Protein AF-A0A164IFM9-F1 (afdb_monomer_lite)

Radius of gyration: 23.63 Å; chains: 1; bounding box: 41×65×47 Å

Sequence (80 aa):
MSDTRTDSTSDGPQPALLDDYLEKLRDPADKLLAAALRDGTFRLAVQCSRCGTWLVAPSSVKRHLGPVCARHAQAQAGVA

pLDDT: mean 82.24, std 15.35, range [44.16, 97.88]

Structure (mmCIF, N/CA/C/O backbone):
data_AF-A0A164IFM9-F1
#
_entry.id   AF-A0A164IFM9-F1
#
loop_
_atom_site.group_PDB
_atom_site.id
_atom_site.type_symbol
_atom_site.label_atom_id
_atom_site.label_alt_id
_atom_site.label_comp_id
_atom_site.label_asym_id
_atom_site.label_entity_id
_atom_site.label_seq_id
_atom_site.pdbx_PDB_ins_code
_atom_site.Cartn_x
_atom_site.Cartn_y
_atom_site.Cartn_z
_atom_site.occupancy
_atom_site.B_iso_or_equiv
_atom_site.auth_seq_id
_atom_site.auth_comp_id
_atom_site.auth_asym_id
_atom_site.auth_atom_id
_atom_site.pdbx_PDB_model_num
ATOM 1 N N . MET A 1 1 ? 10.035 57.346 -23.758 1.00 47.72 1 MET A N 1
ATOM 2 C CA . MET A 1 1 ? 9.503 56.167 -24.468 1.00 47.72 1 MET A CA 1
ATOM 3 C C . MET A 1 1 ? 10.647 55.199 -24.654 1.00 47.72 1 MET A C 1
ATOM 5 O O . MET A 1 1 ? 11.715 55.654 -25.046 1.00 47.72 1 MET A O 1
ATOM 9 N N . SER A 1 2 ? 10.365 53.933 -24.348 1.00 47.09 2 SER A N 1
ATOM 10 C CA . SER A 1 2 ? 11.170 52.731 -24.591 1.00 47.09 2 SER A CA 1
ATOM 11 C C . SER A 1 2 ? 12.363 52.478 -23.667 1.00 47.09 2 SER A C 1
ATOM 13 O O . SER A 1 2 ? 13.193 53.353 -23.478 1.00 47.09 2 SER A O 1
ATOM 15 N N . ASP A 1 3 ? 12.577 51.300 -23.084 1.00 46.72 3 ASP A N 1
ATOM 16 C CA . ASP A 1 3 ? 11.755 50.105 -22.830 1.00 46.72 3 ASP A CA 1
ATOM 17 C C . ASP A 1 3 ? 12.544 49.323 -21.760 1.00 46.72 3 ASP A C 1
ATOM 19 O O . ASP A 1 3 ? 13.671 48.890 -22.012 1.00 46.72 3 ASP A O 1
ATOM 23 N N . THR A 1 4 ? 12.021 49.186 -20.538 1.00 52.22 4 THR A N 1
ATOM 24 C CA . THR A 1 4 ? 12.675 48.386 -19.489 1.00 52.22 4 THR A CA 1
ATOM 25 C C . THR A 1 4 ? 12.403 46.910 -19.766 1.00 52.22 4 THR A C 1
ATOM 27 O O . THR A 1 4 ? 11.374 46.371 -19.364 1.00 52.22 4 THR A O 1
ATOM 30 N N . ARG A 1 5 ? 13.321 46.251 -20.482 1.00 56.53 5 ARG A N 1
ATOM 31 C CA . ARG A 1 5 ? 13.289 44.804 -20.723 1.00 56.53 5 ARG A CA 1
ATOM 32 C C . ARG A 1 5 ? 13.485 44.074 -19.393 1.00 56.53 5 ARG A C 1
ATOM 34 O O . ARG A 1 5 ? 14.594 43.996 -18.874 1.00 56.53 5 ARG A O 1
ATOM 41 N N . THR A 1 6 ? 12.390 43.588 -18.823 1.00 54.03 6 THR A N 1
ATOM 42 C CA . THR A 1 6 ? 12.391 42.706 -17.655 1.00 54.03 6 THR A CA 1
ATOM 43 C C . THR A 1 6 ? 12.805 41.316 -18.133 1.00 54.03 6 THR A C 1
ATOM 45 O O . THR A 1 6 ? 11.988 40.569 -18.663 1.00 54.03 6 THR A O 1
ATOM 48 N N . ASP A 1 7 ? 14.093 40.997 -18.029 1.00 50.69 7 ASP A N 1
ATOM 49 C CA . ASP A 1 7 ? 14.590 39.638 -18.246 1.00 50.69 7 ASP A CA 1
ATOM 50 C C . ASP A 1 7 ? 14.393 38.855 -16.944 1.00 50.69 7 ASP A C 1
ATOM 52 O O . ASP A 1 7 ? 15.201 38.900 -16.018 1.00 50.69 7 ASP A O 1
ATOM 56 N N . SER A 1 8 ? 13.219 38.242 -16.811 1.00 55.97 8 SER A N 1
ATOM 57 C CA . SER A 1 8 ? 12.910 37.333 -15.712 1.00 55.97 8 SER A CA 1
ATOM 58 C C . SER A 1 8 ? 13.486 35.957 -16.034 1.00 55.97 8 SER A C 1
ATOM 60 O O . SER A 1 8 ? 12.772 35.073 -16.501 1.00 55.97 8 SER A O 1
ATOM 62 N N . THR A 1 9 ? 14.779 35.769 -15.781 1.00 55.78 9 THR A N 1
ATOM 63 C CA . THR A 1 9 ? 15.420 34.451 -15.846 1.00 55.78 9 THR A CA 1
ATOM 64 C C . THR A 1 9 ? 14.953 33.614 -14.659 1.00 55.78 9 THR A C 1
ATOM 66 O O . THR A 1 9 ? 15.509 33.659 -13.563 1.00 55.78 9 THR A O 1
ATOM 69 N N . SER A 1 10 ? 13.882 32.854 -14.864 1.00 60.44 10 SER A N 1
ATOM 70 C CA . SER A 1 10 ? 13.491 31.747 -13.998 1.00 60.44 10 SER A CA 1
ATOM 71 C C . SER A 1 10 ? 14.452 30.572 -14.228 1.00 60.44 10 SER A C 1
ATOM 73 O O . SER A 1 10 ? 14.117 29.622 -14.929 1.00 60.44 10 SER A O 1
ATOM 75 N N . ASP A 1 11 ? 15.661 30.660 -13.674 1.00 63.25 11 ASP A N 1
ATOM 76 C CA . ASP A 1 11 ? 16.758 29.689 -13.851 1.00 63.25 11 ASP A CA 1
ATOM 77 C C . ASP A 1 11 ? 16.658 28.503 -12.864 1.00 63.25 11 ASP A C 1
ATOM 79 O O . ASP A 1 11 ? 17.614 28.092 -12.208 1.00 63.25 11 ASP A O 1
ATOM 83 N N . GLY A 1 12 ? 15.445 27.975 -12.686 1.00 65.50 12 GLY A N 1
ATOM 84 C CA . GLY A 1 12 ? 15.213 26.720 -11.970 1.00 65.50 12 GLY A CA 1
ATOM 85 C C . GLY A 1 12 ? 15.258 25.542 -12.949 1.00 65.50 12 GLY A C 1
ATOM 86 O O . GLY A 1 12 ? 14.809 25.700 -14.088 1.00 65.50 12 GLY A O 1
ATOM 87 N N . PRO A 1 13 ? 15.743 24.348 -12.554 1.00 62.50 13 PRO A N 1
ATOM 88 C CA . PRO A 1 13 ? 15.616 23.168 -13.399 1.00 62.50 13 PRO A CA 1
ATOM 89 C C . PRO A 1 13 ? 14.141 22.950 -13.747 1.00 62.50 13 PRO A C 1
ATOM 91 O O . PRO A 1 13 ? 13.292 22.886 -12.856 1.00 62.50 13 PRO A O 1
ATOM 94 N N . GLN A 1 14 ? 13.835 22.838 -15.041 1.00 69.81 14 GLN A N 1
ATOM 95 C CA . GLN A 1 14 ? 12.491 22.487 -15.494 1.00 69.81 14 GLN A CA 1
ATOM 96 C C . GLN A 1 14 ? 12.089 21.139 -14.853 1.00 6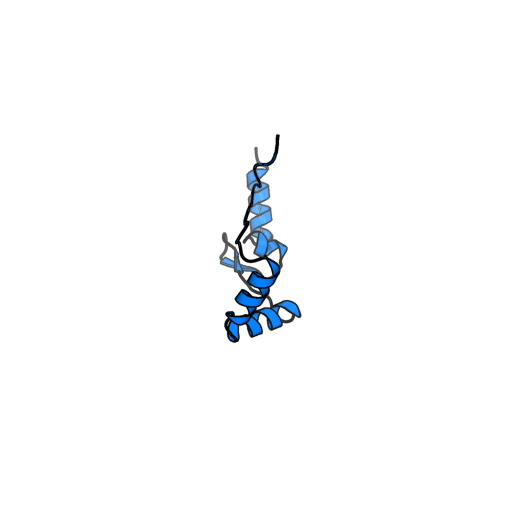9.81 14 GLN A C 1
ATOM 98 O O . GLN A 1 14 ? 12.898 20.208 -14.891 1.00 69.81 14 GLN A O 1
ATOM 103 N N . PRO A 1 15 ? 10.871 20.985 -14.297 1.00 70.69 15 PRO A N 1
ATOM 104 C CA . PRO A 1 15 ? 10.498 19.835 -13.461 1.00 70.69 15 PRO A CA 1
ATOM 105 C C . PRO A 1 15 ? 10.767 18.462 -14.095 1.00 70.69 15 PRO A C 1
ATOM 107 O O . PRO A 1 15 ? 11.296 17.574 -13.439 1.00 70.69 15 PRO A O 1
ATOM 110 N N . ALA A 1 16 ? 10.501 18.315 -15.395 1.00 71.88 16 ALA A N 1
ATOM 111 C CA . ALA A 1 16 ? 10.741 17.064 -16.118 1.00 71.88 16 ALA A CA 1
ATOM 112 C C . ALA A 1 16 ? 12.231 16.667 -16.177 1.00 71.88 16 ALA A C 1
ATOM 114 O O . ALA A 1 16 ? 12.564 15.489 -16.093 1.00 71.88 16 ALA A O 1
ATOM 115 N N . LEU A 1 17 ? 13.142 17.643 -16.272 1.00 75.94 17 LEU A N 1
ATOM 116 C CA . LEU A 1 17 ? 14.585 17.380 -16.260 1.00 75.94 17 LEU A CA 1
ATOM 117 C C . LEU A 1 17 ? 15.072 16.974 -14.867 1.00 75.94 17 LEU A C 1
ATOM 119 O O . LEU A 1 17 ? 16.028 16.207 -14.743 1.00 75.94 17 LEU A O 1
ATOM 123 N N . LEU A 1 18 ? 14.419 17.493 -13.824 1.00 79.12 18 LEU A N 1
ATOM 124 C CA . LEU A 1 18 ? 14.698 17.113 -12.446 1.00 79.12 18 LEU A CA 1
ATOM 125 C C . LEU A 1 18 ? 14.264 15.667 -12.182 1.00 79.12 18 LEU A C 1
ATOM 127 O O . LEU A 1 18 ? 15.051 14.908 -11.624 1.00 79.12 18 LEU A O 1
ATOM 131 N N . ASP A 1 19 ? 13.075 15.266 -12.635 1.00 81.31 19 ASP A N 1
ATOM 132 C CA . ASP A 1 19 ? 12.581 13.891 -12.489 1.00 81.31 19 ASP A CA 1
ATOM 133 C C . ASP A 1 19 ? 13.515 12.874 -13.171 1.00 81.31 19 ASP A C 1
ATOM 135 O O . ASP A 1 19 ? 13.928 11.889 -12.552 1.00 81.31 19 ASP A O 1
ATOM 139 N N . ASP A 1 20 ? 13.942 13.157 -14.406 1.00 84.00 20 ASP A N 1
ATOM 140 C CA . ASP A 1 20 ? 14.891 12.316 -15.146 1.00 84.00 20 ASP A CA 1
ATOM 141 C C . ASP A 1 20 ? 16.256 12.210 -14.447 1.00 84.00 20 ASP A C 1
ATOM 143 O O . ASP A 1 20 ? 16.902 11.155 -14.451 1.00 84.00 20 ASP A O 1
ATOM 147 N N . TYR A 1 21 ? 16.730 13.309 -13.855 1.00 83.50 21 TYR A N 1
ATOM 148 C CA . TYR A 1 21 ? 17.983 13.336 -13.105 1.00 83.50 21 TYR A CA 1
ATOM 149 C C . TYR A 1 21 ? 17.886 12.532 -11.803 1.00 83.50 21 TYR A C 1
ATOM 151 O O . TYR A 1 21 ? 18.773 11.729 -11.502 1.00 83.50 21 TYR A O 1
ATOM 159 N N . LEU A 1 22 ? 16.793 12.690 -11.055 1.00 84.38 22 LEU A N 1
ATOM 160 C CA . LEU A 1 22 ? 16.548 11.953 -9.816 1.00 84.38 22 LEU A CA 1
ATOM 161 C C . LEU A 1 22 ? 16.427 10.444 -10.067 1.00 84.38 22 LEU A C 1
ATOM 163 O O . LEU A 1 22 ? 16.999 9.650 -9.319 1.00 84.38 22 LEU A O 1
ATOM 167 N N . GLU A 1 23 ? 15.778 10.027 -11.154 1.00 84.94 23 GLU A N 1
ATOM 168 C CA . GLU A 1 23 ? 15.666 8.604 -11.500 1.00 84.94 23 GLU A CA 1
ATOM 169 C C . GLU A 1 23 ? 17.029 7.980 -11.871 1.00 84.94 23 GLU A C 1
ATOM 171 O O . GLU A 1 23 ? 17.279 6.795 -11.610 1.00 84.94 23 GLU A O 1
ATOM 176 N N . LYS A 1 24 ? 17.969 8.764 -12.418 1.00 86.31 24 LYS A N 1
ATOM 177 C CA . LYS A 1 24 ? 19.351 8.304 -12.660 1.00 86.31 24 LYS A CA 1
ATOM 178 C C . LYS A 1 24 ? 20.133 8.088 -11.366 1.00 86.31 24 LYS A C 1
ATOM 180 O O . LYS A 1 24 ? 20.895 7.128 -11.297 1.00 86.31 24 LYS A O 1
ATOM 185 N N . LEU A 1 25 ? 19.925 8.937 -10.359 1.00 89.56 25 LEU A N 1
ATOM 186 C CA . LEU A 1 25 ? 20.590 8.845 -9.051 1.00 89.56 25 LEU A CA 1
ATOM 187 C C . LEU A 1 25 ? 20.039 7.737 -8.153 1.00 89.56 25 LEU A C 1
ATOM 189 O O . LEU A 1 25 ? 20.671 7.365 -7.167 1.00 89.56 25 LEU A O 1
ATOM 193 N N . ARG A 1 26 ? 18.854 7.229 -8.472 1.00 89.56 26 ARG A N 1
ATOM 194 C CA . ARG A 1 26 ? 18.175 6.234 -7.661 1.00 89.56 26 ARG A CA 1
ATOM 195 C C . ARG A 1 26 ? 18.927 4.901 -7.629 1.00 89.56 26 ARG A C 1
ATOM 197 O O . ARG A 1 26 ? 19.295 4.359 -8.679 1.00 89.56 26 ARG A O 1
ATOM 204 N N . ASP A 1 27 ? 19.074 4.365 -6.420 1.00 94.31 27 ASP A N 1
ATOM 205 C CA . ASP A 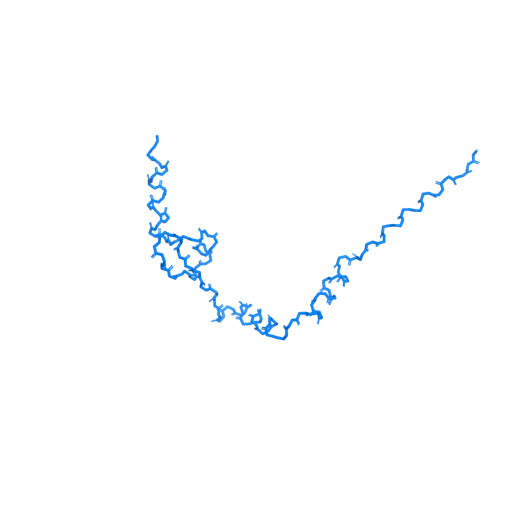1 27 ? 19.778 3.115 -6.154 1.00 94.31 27 ASP A CA 1
ATOM 206 C C . ASP A 1 27 ? 19.142 1.924 -6.908 1.00 94.31 27 ASP A C 1
ATOM 208 O O . ASP A 1 27 ? 17.910 1.843 -7.028 1.00 94.31 27 ASP A O 1
ATOM 212 N N . PRO A 1 28 ? 19.942 0.979 -7.441 1.00 90.38 28 PRO A N 1
ATOM 213 C CA . PRO A 1 28 ? 19.416 -0.211 -8.104 1.00 90.38 28 PRO A CA 1
ATOM 214 C C . PRO A 1 28 ? 18.435 -1.032 -7.251 1.00 90.38 28 PRO A C 1
ATOM 216 O O . PRO A 1 28 ? 17.452 -1.546 -7.791 1.00 90.38 28 PRO A O 1
ATOM 219 N N . ALA A 1 29 ? 18.644 -1.140 -5.936 1.00 88.94 29 ALA A N 1
ATOM 220 C CA . ALA A 1 29 ? 17.735 -1.844 -5.035 1.00 88.94 29 ALA A CA 1
ATOM 221 C C . ALA A 1 29 ? 16.381 -1.129 -4.936 1.00 88.94 29 ALA A C 1
ATOM 223 O O . ALA A 1 29 ? 15.336 -1.780 -5.002 1.00 88.94 29 ALA A O 1
ATOM 224 N N . ASP A 1 30 ? 16.375 0.205 -4.888 1.00 89.31 30 ASP A N 1
ATOM 225 C CA . ASP A 1 30 ? 15.137 0.988 -4.881 1.00 89.31 30 ASP A CA 1
ATOM 226 C C . ASP A 1 30 ? 14.347 0.815 -6.181 1.00 89.31 30 ASP A C 1
ATOM 228 O O . ASP A 1 30 ? 13.110 0.791 -6.164 1.00 89.31 30 ASP A O 1
ATOM 232 N N . LYS A 1 31 ? 15.040 0.689 -7.319 1.00 88.75 31 LYS A N 1
ATOM 233 C CA . LYS A 1 31 ? 14.419 0.424 -8.628 1.00 88.75 31 LYS A CA 1
ATOM 234 C C . LYS A 1 31 ? 13.740 -0.942 -8.652 1.00 88.75 31 LYS A C 1
ATOM 236 O O . LYS A 1 31 ? 12.585 -1.035 -9.079 1.00 88.75 31 LYS A O 1
ATOM 241 N N . LEU A 1 32 ? 14.420 -1.975 -8.154 1.00 88.44 32 LEU A N 1
ATOM 242 C CA . LEU A 1 32 ? 13.868 -3.327 -8.034 1.00 88.44 32 LEU A CA 1
ATOM 243 C C . LEU A 1 32 ? 12.669 -3.363 -7.083 1.00 88.44 32 LEU A C 1
ATOM 245 O O . LEU A 1 32 ? 11.639 -3.943 -7.426 1.00 88.44 32 LEU A O 1
ATOM 249 N N . LEU A 1 33 ? 12.759 -2.690 -5.933 1.00 87.94 33 LEU A N 1
ATOM 250 C CA . LEU A 1 33 ? 11.660 -2.603 -4.976 1.00 87.94 33 LEU A CA 1
ATOM 251 C C . LEU A 1 33 ? 10.423 -1.946 -5.600 1.00 87.94 33 LEU A C 1
ATOM 253 O O . LEU A 1 33 ? 9.323 -2.481 -5.486 1.00 87.94 33 LEU A O 1
ATOM 257 N N . ALA A 1 34 ? 10.569 -0.823 -6.309 1.00 87.62 34 ALA A N 1
ATOM 258 C CA . ALA A 1 34 ? 9.413 -0.217 -6.969 1.00 87.62 34 ALA A CA 1
ATOM 259 C C . ALA A 1 34 ? 8.846 -1.067 -8.101 1.00 87.62 34 ALA A C 1
ATOM 261 O O . ALA A 1 34 ? 7.630 -1.085 -8.265 1.00 87.62 34 ALA A O 1
ATOM 262 N N . ALA A 1 35 ? 9.680 -1.772 -8.868 1.00 86.75 35 ALA A N 1
ATOM 263 C CA . ALA A 1 35 ? 9.183 -2.727 -9.854 1.00 86.75 35 ALA A CA 1
ATOM 264 C C . ALA A 1 35 ? 8.324 -3.812 -9.186 1.00 86.75 35 ALA A C 1
ATOM 266 O O . ALA A 1 35 ? 7.181 -4.013 -9.586 1.00 86.75 35 ALA A O 1
ATOM 267 N N . ALA A 1 36 ? 8.817 -4.403 -8.096 1.00 86.94 36 ALA A N 1
ATOM 268 C CA . ALA A 1 36 ? 8.113 -5.432 -7.334 1.00 86.94 36 ALA A CA 1
ATOM 269 C C . ALA A 1 36 ? 6.767 -4.957 -6.749 1.00 86.94 36 ALA A C 1
ATOM 271 O O . ALA A 1 36 ? 5.817 -5.738 -6.656 1.00 86.94 36 ALA A O 1
ATOM 272 N N . LEU A 1 37 ? 6.674 -3.682 -6.359 1.00 88.00 37 LEU A N 1
ATOM 273 C CA . LEU A 1 37 ? 5.442 -3.084 -5.838 1.00 88.00 37 LEU A CA 1
ATOM 274 C C . LEU A 1 37 ? 4.438 -2.708 -6.939 1.00 88.00 37 LEU A C 1
ATOM 276 O O . LEU A 1 37 ? 3.234 -2.768 -6.692 1.00 88.00 37 LEU A O 1
ATOM 280 N N . ARG A 1 38 ? 4.903 -2.326 -8.140 1.00 86.50 38 ARG A N 1
ATOM 281 C CA . ARG A 1 38 ? 4.035 -1.927 -9.267 1.00 86.50 38 ARG A CA 1
ATOM 282 C C . ARG A 1 38 ? 3.152 -3.068 -9.758 1.00 86.50 38 ARG A C 1
ATOM 284 O O . ARG A 1 38 ? 1.967 -2.849 -9.984 1.00 86.50 38 ARG A O 1
ATOM 291 N N . ASP A 1 39 ? 3.708 -4.271 -9.854 1.00 80.62 39 ASP A N 1
ATOM 292 C CA . ASP A 1 39 ? 2.988 -5.440 -10.376 1.00 80.62 39 ASP A CA 1
ATOM 293 C C . ASP A 1 39 ? 1.984 -6.022 -9.362 1.00 80.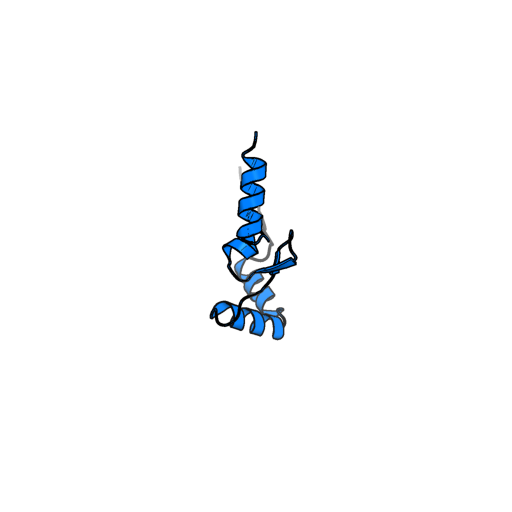62 39 ASP A C 1
ATOM 295 O O . ASP A 1 39 ? 1.243 -6.955 -9.661 1.00 80.62 39 ASP A O 1
ATOM 299 N N . GLY A 1 40 ? 1.942 -5.484 -8.136 1.00 75.50 40 GLY A N 1
ATOM 300 C CA . GLY A 1 40 ? 1.021 -5.911 -7.081 1.00 75.50 40 GLY A CA 1
ATOM 301 C C . GLY A 1 40 ? 1.339 -7.276 -6.462 1.00 75.50 40 GLY A C 1
ATOM 302 O O . GLY A 1 40 ? 0.653 -7.678 -5.517 1.00 75.50 40 GLY A O 1
ATOM 303 N N . THR A 1 41 ? 2.381 -7.959 -6.948 1.00 81.69 41 THR A N 1
ATOM 304 C CA . THR A 1 41 ? 2.894 -9.239 -6.433 1.00 81.69 41 THR A CA 1
ATOM 305 C C . THR A 1 41 ? 3.423 -9.105 -5.005 1.00 81.69 41 THR A C 1
ATOM 307 O O . THR A 1 41 ? 3.257 -10.014 -4.194 1.00 81.69 41 THR A O 1
ATOM 310 N N . PHE A 1 42 ? 4.004 -7.950 -4.669 1.00 86.06 42 PHE A N 1
ATOM 311 C CA . PHE A 1 42 ? 4.439 -7.612 -3.316 1.00 86.06 42 PHE A CA 1
ATOM 312 C C . PHE A 1 42 ? 3.611 -6.463 -2.747 1.00 86.06 42 PHE A C 1
ATOM 314 O O . PHE A 1 42 ? 3.202 -5.543 -3.457 1.00 86.06 42 PHE A O 1
ATOM 321 N N . ARG A 1 43 ? 3.385 -6.494 -1.431 1.00 86.81 43 ARG A N 1
ATOM 322 C CA . ARG A 1 43 ? 2.750 -5.400 -0.691 1.00 86.81 43 ARG A CA 1
ATOM 323 C C . ARG A 1 43 ? 3.561 -5.063 0.545 1.00 86.81 43 ARG A C 1
ATOM 325 O O . ARG A 1 43 ? 3.955 -5.957 1.288 1.00 86.81 43 ARG A O 1
ATOM 332 N N . LEU A 1 44 ? 3.757 -3.769 0.782 1.00 87.81 44 LEU A N 1
ATOM 333 C CA . LEU A 1 44 ? 4.353 -3.291 2.023 1.00 87.81 44 LEU A CA 1
ATOM 334 C C . LEU A 1 44 ? 3.375 -3.518 3.178 1.00 87.81 44 LEU A C 1
ATOM 336 O O . LEU A 1 44 ? 2.212 -3.111 3.109 1.00 87.81 44 LEU A O 1
ATOM 340 N N . ALA A 1 45 ? 3.862 -4.168 4.232 1.00 94.00 45 ALA A N 1
ATOM 341 C CA . ALA A 1 45 ? 3.131 -4.326 5.477 1.00 94.00 45 ALA A CA 1
ATOM 342 C C . ALA A 1 45 ? 3.536 -3.225 6.464 1.00 94.00 45 ALA A C 1
ATOM 344 O O . ALA A 1 45 ? 4.717 -2.918 6.608 1.00 94.00 45 ALA A O 1
ATOM 345 N N . VAL A 1 46 ? 2.563 -2.664 7.179 1.00 95.69 46 VAL A N 1
ATOM 346 C CA . VAL A 1 46 ? 2.804 -1.743 8.304 1.00 95.69 46 VAL A CA 1
ATOM 347 C C . VAL A 1 46 ? 2.135 -2.276 9.563 1.00 95.69 46 VAL A C 1
ATOM 349 O O . VAL A 1 46 ? 1.165 -3.028 9.475 1.00 95.69 46 VAL A O 1
ATOM 352 N N . GLN A 1 47 ? 2.622 -1.900 10.743 1.00 97.88 47 GLN A N 1
ATOM 353 C CA . GLN A 1 47 ? 1.983 -2.297 11.998 1.00 97.88 47 GLN A CA 1
ATOM 354 C C . GLN A 1 47 ? 0.825 -1.362 12.353 1.00 97.88 47 GLN A C 1
ATOM 356 O O . GLN A 1 47 ? 0.893 -0.148 12.166 1.00 97.88 47 GLN A O 1
ATOM 361 N N . CYS A 1 48 ? -0.249 -1.935 12.894 1.00 97.69 48 CYS A N 1
ATOM 362 C CA . CYS A 1 48 ? -1.328 -1.184 13.518 1.00 97.69 48 CYS A CA 1
ATOM 363 C C . CYS A 1 48 ? -0.795 -0.411 14.730 1.00 97.69 48 CYS A C 1
ATOM 365 O O . CYS A 1 48 ? -0.276 -1.023 15.663 1.00 97.69 48 CYS A O 1
ATOM 367 N N . SER A 1 49 ? -1.016 0.902 14.776 1.00 96.81 49 SER A N 1
ATOM 368 C CA . SER A 1 49 ? -0.542 1.768 15.865 1.00 96.81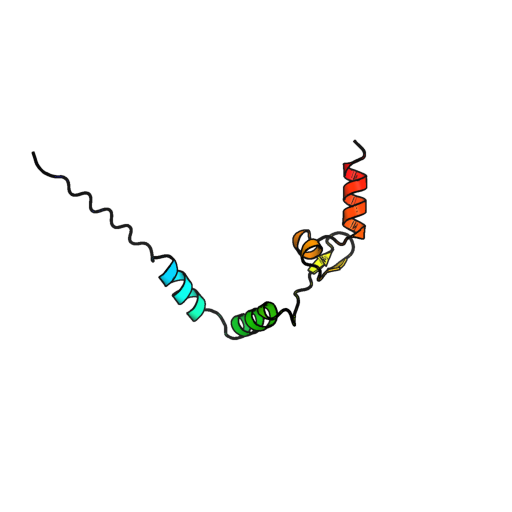 49 SER A CA 1
ATOM 369 C C . SER A 1 49 ? -1.158 1.454 17.233 1.00 96.81 49 SER A C 1
ATOM 371 O O . SER A 1 49 ? -0.611 1.851 18.256 1.00 96.81 49 SER A O 1
ATOM 373 N N . ARG A 1 50 ? -2.291 0.734 17.268 1.00 96.31 50 ARG A N 1
ATOM 374 C CA . ARG A 1 50 ? -3.003 0.385 18.507 1.00 96.31 50 ARG A CA 1
ATOM 375 C C . ARG A 1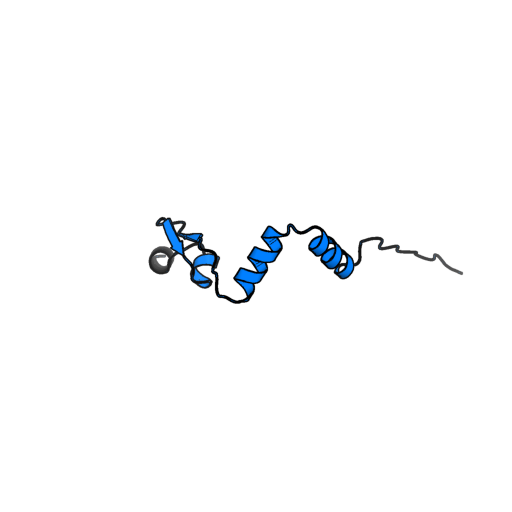 50 ? -2.714 -1.024 19.021 1.00 96.31 50 ARG A C 1
ATOM 377 O O . ARG A 1 50 ? -2.653 -1.217 20.227 1.00 96.31 50 ARG A O 1
ATOM 384 N N . CYS A 1 51 ? -2.616 -2.013 18.131 1.00 96.69 51 CYS A N 1
ATOM 385 C CA . CYS A 1 51 ? -2.520 -3.428 18.520 1.00 96.69 51 CYS A CA 1
ATOM 386 C C . CYS A 1 51 ? -1.313 -4.169 17.928 1.00 96.69 51 CYS A C 1
ATOM 388 O O . CYS A 1 51 ? -1.178 -5.366 18.153 1.00 96.69 51 CYS A O 1
ATOM 390 N N . GLY A 1 52 ? -0.472 -3.507 17.128 1.00 96.75 52 GLY A N 1
ATOM 391 C CA . GLY A 1 52 ? 0.743 -4.092 16.548 1.00 96.75 52 GLY A CA 1
ATOM 392 C C . GLY A 1 52 ? 0.531 -5.087 15.399 1.00 96.75 52 GLY A C 1
ATOM 393 O O . GLY A 1 52 ? 1.496 -5.488 14.759 1.00 96.75 52 GLY A O 1
ATOM 394 N N . THR A 1 53 ? -0.708 -5.477 15.083 1.00 96.56 53 THR A N 1
ATOM 395 C CA . THR A 1 53 ? -1.004 -6.403 13.973 1.00 96.56 53 THR A CA 1
ATOM 396 C C . THR A 1 53 ? -0.517 -5.860 12.628 1.00 96.56 53 THR A C 1
ATOM 398 O O . THR A 1 53 ? -0.712 -4.680 12.335 1.00 96.56 53 THR A O 1
ATOM 401 N N . TRP A 1 54 ? 0.051 -6.729 11.787 1.00 97.12 54 TRP A N 1
ATOM 402 C CA . TRP A 1 54 ? 0.485 -6.391 10.429 1.00 97.12 54 TRP A CA 1
ATOM 403 C C . TRP A 1 54 ? -0.693 -6.112 9.486 1.00 97.12 54 TRP A C 1
ATOM 405 O O . TRP A 1 54 ? -1.667 -6.863 9.431 1.00 97.12 54 TRP A O 1
ATOM 415 N N . LEU A 1 55 ? -0.591 -5.027 8.720 1.00 96.69 55 LEU A N 1
ATOM 416 C CA . LEU A 1 55 ? -1.613 -4.511 7.815 1.00 96.69 55 LEU A CA 1
ATOM 417 C C . LEU A 1 55 ? -1.057 -4.440 6.393 1.00 96.69 55 LEU A C 1
ATOM 419 O O . LEU A 1 55 ? -0.036 -3.801 6.169 1.00 96.69 55 LEU A O 1
ATOM 423 N N . VAL A 1 56 ? -1.775 -5.030 5.436 1.00 94.12 56 VAL A N 1
ATOM 424 C CA . VAL A 1 56 ? -1.420 -5.010 3.998 1.00 94.12 56 VAL A CA 1
ATOM 425 C C . VAL A 1 56 ? -2.527 -4.435 3.106 1.00 94.12 56 VAL A C 1
ATOM 427 O O . VAL A 1 56 ? -2.332 -4.207 1.912 1.00 94.12 56 VAL A O 1
ATOM 430 N N . ALA A 1 57 ? -3.723 -4.216 3.661 1.00 92.00 57 ALA A N 1
ATOM 431 C CA . ALA A 1 57 ? -4.827 -3.601 2.933 1.00 92.00 57 ALA A CA 1
ATOM 432 C C . ALA A 1 57 ? -4.582 -2.084 2.801 1.00 92.00 57 ALA A C 1
ATOM 434 O O . ALA A 1 57 ? -4.375 -1.438 3.832 1.00 92.00 57 ALA A O 1
ATOM 435 N N . PRO A 1 58 ? -4.670 -1.478 1.597 1.00 90.75 58 PRO A N 1
ATOM 436 C CA . PRO A 1 58 ? -4.325 -0.065 1.390 1.00 90.75 58 PRO A CA 1
ATOM 437 C C . PRO A 1 58 ? -5.059 0.910 2.319 1.00 90.75 58 PRO A C 1
ATOM 439 O O . PRO A 1 58 ? -4.464 1.847 2.847 1.00 90.75 58 PRO A O 1
ATOM 442 N N . SER A 1 59 ? -6.345 0.667 2.585 1.00 92.81 59 SER A N 1
ATOM 443 C CA . SER A 1 59 ? -7.155 1.497 3.486 1.00 92.81 59 SER A CA 1
ATOM 444 C C . SER A 1 59 ? -6.741 1.384 4.960 1.00 92.81 59 SER A C 1
ATOM 446 O O . SER A 1 59 ? -6.909 2.336 5.725 1.00 92.81 59 SER A O 1
ATOM 448 N N . SER A 1 60 ? -6.205 0.237 5.379 1.00 95.12 60 SER A N 1
ATOM 449 C CA . SER A 1 60 ? -5.653 0.033 6.721 1.00 95.12 60 SER A CA 1
ATOM 450 C C . SER A 1 60 ? -4.249 0.613 6.844 1.00 95.12 60 SER A C 1
ATOM 452 O O . SER A 1 60 ? -3.981 1.299 7.826 1.00 95.12 60 SER A O 1
ATOM 454 N N . VAL A 1 61 ? -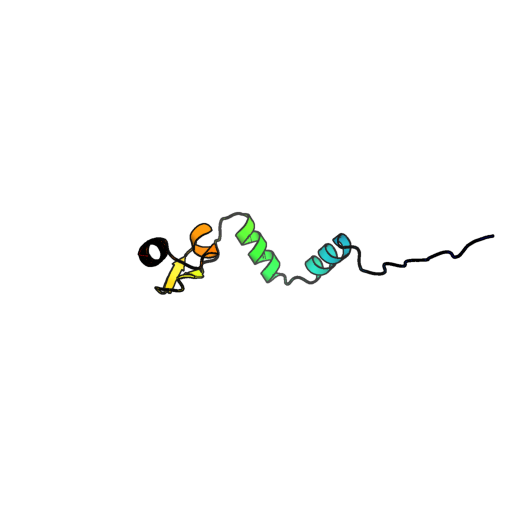3.400 0.416 5.828 1.00 94.75 61 VAL A N 1
ATOM 455 C CA . VAL A 1 61 ? -2.050 0.998 5.749 1.00 94.75 61 VAL A CA 1
ATOM 456 C C . VAL A 1 61 ? -2.127 2.523 5.817 1.00 94.75 61 VAL A C 1
ATOM 458 O O . VAL A 1 61 ? -1.516 3.121 6.693 1.00 94.75 61 VAL A O 1
ATOM 461 N N . LYS A 1 62 ? -2.968 3.157 4.984 1.00 93.50 62 LYS A N 1
ATOM 462 C CA . LYS A 1 62 ? -3.138 4.623 4.946 1.00 93.50 62 LYS A CA 1
ATOM 463 C C . LYS A 1 62 ? -3.516 5.226 6.304 1.00 93.50 62 LYS A C 1
ATOM 465 O O . LYS A 1 62 ? -3.141 6.353 6.601 1.00 93.50 62 LYS A O 1
ATOM 470 N N . ARG A 1 63 ? -4.274 4.490 7.121 1.00 93.94 63 ARG A N 1
ATOM 471 C CA . ARG A 1 63 ? -4.721 4.933 8.453 1.00 93.94 63 ARG A CA 1
ATOM 472 C C . ARG A 1 63 ? -3.816 4.459 9.589 1.00 93.94 63 ARG A C 1
ATOM 474 O O . ARG A 1 63 ? -4.087 4.808 10.731 1.00 93.94 63 ARG A O 1
ATOM 481 N N . HIS A 1 64 ? -2.806 3.636 9.301 1.00 96.12 64 HIS A N 1
ATOM 482 C CA . HIS A 1 64 ? -1.998 2.923 10.296 1.00 96.12 64 HIS A CA 1
ATOM 483 C C . HIS A 1 64 ? -2.848 2.178 11.344 1.00 96.12 64 HIS A C 1
ATOM 485 O O . HIS A 1 64 ? -2.451 2.024 12.498 1.00 96.12 64 HIS A O 1
ATOM 491 N N . LEU A 1 65 ? -4.047 1.724 10.956 1.00 96.56 65 LEU A N 1
ATOM 492 C CA . LEU A 1 65 ? -5.045 1.199 11.885 1.00 96.56 65 LEU A CA 1
ATOM 493 C C . LEU A 1 65 ? -5.804 0.013 11.285 1.00 96.56 65 LEU A C 1
ATOM 495 O O . LEU A 1 65 ? -6.386 0.085 10.196 1.00 96.56 65 LEU A O 1
ATOM 499 N N . GLY A 1 66 ? -5.814 -1.093 12.031 1.00 96.19 66 GLY A N 1
ATOM 500 C CA . GLY A 1 66 ? -6.563 -2.294 11.679 1.00 96.19 66 GLY A CA 1
ATOM 501 C C . GLY A 1 66 ? -8.081 -2.073 11.738 1.00 96.19 66 GLY A C 1
ATOM 502 O O . GLY A 1 66 ? -8.550 -1.194 12.464 1.00 96.19 66 GLY A O 1
ATOM 503 N N . PRO A 1 67 ? -8.878 -2.872 11.006 1.00 93.94 67 PRO A N 1
ATOM 504 C CA . PRO A 1 67 ? -10.329 -2.687 10.903 1.00 93.94 67 PRO A CA 1
ATOM 505 C C . PRO A 1 67 ? -11.046 -2.756 12.259 1.00 93.94 67 PRO A C 1
ATOM 507 O O . PRO A 1 67 ? -11.954 -1.968 12.514 1.00 93.94 67 PRO A O 1
ATOM 510 N N . VAL A 1 68 ? -10.609 -3.649 13.150 1.00 94.62 68 VAL A N 1
ATOM 511 C CA . VAL A 1 68 ? -11.155 -3.774 14.512 1.00 94.62 68 VAL A CA 1
ATOM 512 C C . VAL A 1 68 ? -10.859 -2.513 15.326 1.00 94.62 68 VAL A C 1
ATOM 514 O O . VAL A 1 68 ? -11.766 -1.884 15.867 1.00 94.62 68 VAL A O 1
ATOM 517 N N . CYS A 1 69 ? -9.597 -2.077 15.349 1.00 95.75 69 CYS A N 1
ATOM 518 C CA . CYS A 1 69 ? -9.182 -0.871 16.063 1.00 95.75 69 CYS A CA 1
ATOM 519 C C . CYS A 1 69 ? -9.852 0.402 15.526 1.00 95.75 69 CYS A C 1
ATOM 521 O O . CYS A 1 69 ? -10.177 1.286 16.317 1.00 95.75 69 CYS A O 1
ATOM 523 N N . ALA A 1 70 ? -10.094 0.478 14.214 1.00 94.19 70 ALA A N 1
ATOM 524 C CA . ALA A 1 70 ? -10.812 1.581 13.584 1.00 94.19 70 ALA A CA 1
ATOM 525 C C . ALA A 1 70 ? -12.274 1.654 14.041 1.00 94.19 70 ALA A C 1
ATOM 527 O O . ALA A 1 70 ? -12.735 2.731 14.408 1.00 94.19 70 ALA A O 1
ATOM 528 N N . ARG A 1 71 ? -12.981 0.516 14.103 1.00 93.69 71 ARG A N 1
ATOM 529 C CA . ARG A 1 71 ? -14.355 0.460 14.634 1.00 93.69 71 ARG A CA 1
ATOM 530 C C . ARG A 1 71 ? -14.422 0.918 16.090 1.00 93.69 71 ARG A C 1
ATOM 532 O O . ARG A 1 71 ? -15.292 1.704 16.440 1.00 93.69 71 ARG A O 1
ATOM 539 N N . HIS A 1 72 ? -13.475 0.487 16.924 1.00 92.62 72 HIS A N 1
ATOM 540 C CA . HIS A 1 72 ? -13.415 0.941 18.315 1.00 92.62 72 HIS A CA 1
ATOM 541 C C . HIS A 1 72 ? -13.133 2.441 18.440 1.00 92.62 72 HIS A C 1
ATOM 543 O O . HIS A 1 72 ? -13.726 3.090 19.292 1.00 92.62 72 HIS A O 1
ATOM 549 N N . ALA A 1 73 ? -12.244 2.998 17.613 1.00 90.12 73 ALA A N 1
ATOM 550 C CA . ALA A 1 73 ? -11.973 4.435 17.613 1.00 90.12 73 ALA A CA 1
ATOM 551 C C . ALA A 1 73 ? -13.214 5.247 17.200 1.00 90.12 73 ALA A C 1
ATOM 553 O O . ALA A 1 73 ? -13.530 6.246 17.835 1.00 90.12 73 ALA A O 1
ATOM 554 N N . GLN A 1 74 ? -13.958 4.785 16.190 1.00 88.56 74 GLN A N 1
ATOM 555 C CA . GLN A 1 74 ? -15.217 5.410 15.772 1.00 88.56 74 GLN A CA 1
ATOM 556 C C . GLN A 1 74 ? -16.287 5.351 16.865 1.00 88.56 74 GLN A C 1
ATOM 558 O O . GLN A 1 74 ? -16.947 6.351 17.116 1.00 88.56 74 GLN A O 1
ATOM 563 N N . ALA A 1 75 ? -16.426 4.209 17.545 1.00 88.62 75 ALA A N 1
ATOM 564 C CA . ALA A 1 75 ? -17.354 4.074 18.664 1.00 88.62 75 ALA A CA 1
ATOM 565 C C . ALA A 1 75 ? -17.008 5.031 19.815 1.00 88.62 75 ALA A C 1
ATOM 567 O O . ALA A 1 75 ? -17.904 5.615 20.400 1.00 88.62 75 ALA A O 1
ATOM 568 N N . GLN A 1 76 ? -15.722 5.236 20.111 1.00 82.38 76 GLN A N 1
ATOM 569 C CA . GLN A 1 76 ? -15.286 6.194 21.135 1.00 82.38 76 GLN A CA 1
ATOM 570 C C . GLN A 1 76 ? -15.541 7.651 20.722 1.00 82.38 76 GLN A C 1
ATOM 572 O O . GLN A 1 76 ? -15.901 8.461 21.564 1.00 82.38 76 GLN A O 1
ATOM 577 N N . ALA A 1 77 ? -15.382 7.980 19.438 1.00 77.25 77 ALA A N 1
ATOM 578 C CA . ALA A 1 77 ? -15.617 9.328 18.920 1.00 77.25 77 ALA A CA 1
ATOM 579 C C . ALA A 1 77 ? -17.110 9.680 18.764 1.00 77.25 77 ALA A C 1
ATOM 581 O O . ALA A 1 77 ? -17.457 10.854 18.775 1.00 77.25 77 ALA A O 1
ATOM 582 N N . GLY A 1 78 ? -17.979 8.678 18.596 1.00 60.25 78 GLY A N 1
ATOM 583 C CA . GLY A 1 78 ? -19.433 8.840 18.482 1.00 60.25 78 GLY A CA 1
ATOM 584 C C . GLY A 1 78 ? -20.188 8.818 19.815 1.00 60.25 78 GLY A C 1
ATOM 585 O O . GLY A 1 78 ? -21.413 8.881 19.807 1.00 60.25 78 GLY A O 1
ATOM 586 N N . VAL A 1 79 ? -19.483 8.701 20.944 1.00 53.31 79 VAL A N 1
ATOM 587 C CA . VAL A 1 79 ? -20.034 8.920 22.289 1.00 53.31 79 VAL A CA 1
ATOM 588 C C . VAL A 1 79 ? -19.700 10.361 22.677 1.00 53.31 79 VAL A C 1
ATOM 590 O O . VAL A 1 79 ? -18.763 10.618 23.430 1.00 53.31 79 VAL A O 1
ATOM 593 N N . ALA A 1 80 ? -20.430 11.296 22.076 1.00 44.16 80 ALA A N 1
ATOM 594 C CA . ALA A 1 80 ? -20.470 12.712 22.421 1.00 44.16 80 ALA A CA 1
ATOM 595 C C . ALA A 1 80 ? -21.905 13.212 22.234 1.00 44.16 80 ALA A C 1
ATOM 597 O O . ALA A 1 80 ? -22.514 12.834 21.206 1.00 44.16 80 ALA A O 1
#

Secondary structure (DSSP, 8-state):
-----------SPPHHHHHHHHHHHS-HHHHHHHHHHHTSSS---EE-TTT--EE-SHHHHHHT--HHHHHHHHHHHT--

Foldseek 3Di:
DDDPPPPPPPVDPDVVVVVVVVVVVDDPVVVVVVVCVVVVVDFDWAAQPPPGDTDRDPVCVVVSHDPVRVVVVVVVVVPD